Protein AF-A0A8X6R048-F1 (afdb_monomer_lite)

pLDDT: mean 77.44, std 23.3, range [30.66, 97.62]

Foldseek 3Di:
DDDDDDDDDDDDDDDDDDDDDDDDDDDDDDPDDDDDPDPDDDPQPQDLLGGVNVVLVVCLVVVDPVLLVLVVVLVVVADPLVLVLQLVQLCVLPVVCNSPVSVLSNVCSVVSVSSNSSVVSCVVQCVDPVSVVSPLDDPSSLVSVVVSCVVVVNCVCNVVSPPVSPDDD

Radius of gyration: 25.45 Å; chains: 1; bounding box: 73×34×70 Å

Sequence (169 aa):
MRYNSAWRKFRNRTLQTSTMSTWMLIFAACVSTAIAGRLAHDQIDEGEYGKYNEWRKVMCEKKSDDLYNDMNSCFKLESKMIQDATTECVNEIVPETEGKVMEFVHKACDDKSLFKRLDECFGEYEANVEFQKQMELKPEIVACYTELLKKYEIEELMHYLDGSAHKEN

Secondary structure (DSSP, 8-state):
--------------------------------------SS------BTTBSSHHHHHHHHHH--HHHHHHHHHHHTTS-HHHHHHHHHHHHHH-GGGTT-HHHHHHHHHHSTHHHHHHHHHHHHHHT-HHHHHHSS--HHHHHHHHHHHHHTT-GGGGGGT-GGGS---

Structure (mmCIF, N/CA/C/O backbone):
data_AF-A0A8X6R048-F1
#
_entry.id   AF-A0A8X6R048-F1
#
loop_
_atom_site.group_PDB
_atom_site.id
_atom_site.type_symbol
_atom_site.label_atom_id
_atom_site.label_alt_id
_atom_site.label_comp_id
_atom_site.label_asym_id
_atom_site.label_entity_id
_atom_site.label_seq_id
_atom_site.pdbx_PDB_ins_code
_atom_site.Cartn_x
_atom_site.Cartn_y
_atom_site.Cartn_z
_atom_site.occupancy
_atom_site.B_iso_or_equiv
_atom_site.auth_seq_id
_atom_site.auth_comp_id
_atom_site.auth_asym_id
_atom_site.auth_atom_id
_atom_site.pdbx_PDB_model_num
ATOM 1 N N . MET A 1 1 ? 34.477 17.945 -43.551 1.00 37.03 1 MET A N 1
ATOM 2 C CA . MET A 1 1 ? 35.554 18.894 -43.181 1.00 37.03 1 MET A CA 1
ATOM 3 C C . MET A 1 1 ? 35.572 19.048 -41.661 1.00 37.03 1 MET A C 1
ATOM 5 O O . MET A 1 1 ? 34.505 19.298 -41.125 1.00 37.03 1 MET A O 1
ATOM 9 N N . ARG A 1 2 ? 36.768 18.920 -41.039 1.00 40.44 2 ARG A N 1
ATOM 10 C CA . ARG A 1 2 ? 37.150 19.149 -39.610 1.00 40.44 2 ARG A CA 1
ATOM 11 C C . ARG A 1 2 ? 36.511 18.170 -38.595 1.00 40.44 2 ARG A C 1
ATOM 13 O O . ARG A 1 2 ? 35.331 18.299 -38.328 1.00 40.44 2 ARG A O 1
ATOM 20 N N . TYR A 1 3 ? 37.117 17.076 -38.106 1.00 38.31 3 TYR A N 1
ATOM 21 C CA . TYR A 1 3 ? 38.406 16.774 -37.426 1.00 38.31 3 TYR A CA 1
ATOM 22 C C . TYR A 1 3 ? 38.671 17.497 -36.090 1.00 38.31 3 TYR A C 1
ATOM 24 O O . TYR A 1 3 ? 38.981 18.685 -36.099 1.00 38.31 3 TYR A O 1
ATOM 32 N N . ASN A 1 4 ? 38.596 16.734 -34.981 1.00 41.03 4 ASN A N 1
ATOM 33 C CA . ASN A 1 4 ? 39.614 16.511 -33.918 1.00 41.03 4 ASN A CA 1
ATOM 34 C C . ASN A 1 4 ? 38.899 16.148 -32.594 1.00 41.03 4 ASN A C 1
ATOM 36 O O . ASN A 1 4 ? 38.070 16.918 -32.133 1.00 41.03 4 ASN A O 1
ATOM 40 N N . SER A 1 5 ? 39.007 14.963 -31.977 1.00 48.25 5 SER A N 1
ATOM 41 C CA . SER A 1 5 ? 40.159 14.191 -31.467 1.00 48.25 5 SER A CA 1
ATOM 42 C C . SER A 1 5 ? 40.998 14.921 -30.411 1.00 48.25 5 SER A C 1
ATOM 44 O O . SER A 1 5 ? 41.830 15.750 -30.765 1.00 48.25 5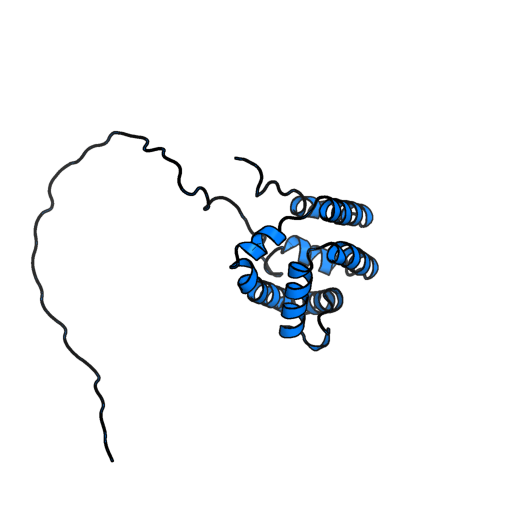 SER A O 1
ATOM 46 N N . ALA A 1 6 ? 40.865 14.530 -29.138 1.00 49.34 6 ALA A N 1
ATOM 47 C CA . ALA A 1 6 ? 41.928 14.674 -28.138 1.00 49.34 6 ALA A CA 1
ATOM 48 C C . ALA A 1 6 ? 41.716 13.700 -26.965 1.00 49.34 6 ALA A C 1
ATOM 50 O O . ALA A 1 6 ? 41.157 14.031 -25.924 1.00 49.34 6 ALA A O 1
ATOM 51 N N . TRP A 1 7 ? 42.182 12.467 -27.157 1.00 41.22 7 TRP A N 1
ATOM 52 C CA . TRP A 1 7 ? 42.530 11.552 -26.074 1.00 41.22 7 TRP A CA 1
ATOM 53 C C . TRP A 1 7 ? 43.935 11.875 -25.546 1.00 41.22 7 TRP A C 1
ATOM 55 O O . TRP A 1 7 ? 44.826 12.190 -26.329 1.00 41.22 7 TRP A O 1
ATOM 65 N N . ARG A 1 8 ? 44.132 11.584 -24.252 1.00 42.78 8 ARG A N 1
ATOM 66 C CA . ARG A 1 8 ? 45.402 11.307 -23.545 1.00 42.78 8 ARG A CA 1
ATOM 67 C C . ARG A 1 8 ? 46.399 12.459 -23.394 1.00 42.78 8 ARG A C 1
ATOM 69 O O . ARG A 1 8 ? 46.970 12.946 -24.357 1.00 42.78 8 ARG A O 1
ATOM 76 N N . LYS A 1 9 ? 46.817 12.636 -22.137 1.00 43.88 9 LYS A N 1
ATOM 77 C CA . LYS A 1 9 ? 48.089 12.151 -21.545 1.00 43.88 9 LYS A CA 1
ATOM 78 C C . LYS A 1 9 ? 48.619 13.267 -20.645 1.00 43.88 9 LYS A C 1
ATOM 80 O O . LYS A 1 9 ? 48.936 14.324 -21.154 1.00 43.88 9 LYS A O 1
ATOM 85 N N . PHE A 1 10 ? 48.784 13.010 -19.352 1.00 42.78 10 PHE A N 1
ATOM 86 C CA . PHE A 1 10 ? 50.094 13.149 -18.715 1.00 42.78 10 PHE A CA 1
ATOM 87 C C . PHE A 1 10 ? 50.076 12.470 -17.341 1.00 42.78 10 PHE A C 1
ATOM 89 O O . PHE A 1 10 ? 49.349 12.845 -16.429 1.00 42.78 10 PHE A O 1
ATOM 96 N N . ARG A 1 11 ? 50.871 11.404 -17.252 1.00 51.47 11 ARG A N 1
ATOM 97 C CA . ARG A 1 11 ? 51.325 10.747 -16.026 1.00 51.47 11 ARG A CA 1
ATOM 98 C C . ARG A 1 11 ? 52.666 11.371 -15.633 1.00 51.47 11 ARG A C 1
ATOM 100 O O . ARG A 1 11 ? 53.389 11.840 -16.509 1.00 51.47 11 ARG A O 1
ATOM 107 N N . ASN A 1 12 ? 53.015 11.168 -14.364 1.00 40.41 12 ASN A N 1
ATOM 108 C CA . ASN A 1 12 ? 54.327 11.297 -13.715 1.00 40.41 12 ASN A CA 1
ATOM 109 C C . ASN A 1 12 ? 54.681 12.665 -13.118 1.00 40.41 12 ASN A C 1
ATOM 111 O O . ASN A 1 12 ? 55.116 13.566 -13.827 1.00 40.41 12 ASN A O 1
ATOM 115 N N . ARG A 1 13 ? 54.721 12.708 -11.778 1.00 43.97 13 ARG A N 1
ATOM 116 C CA . ARG A 1 13 ? 55.993 12.705 -11.032 1.00 43.97 13 ARG A CA 1
ATOM 117 C C . ARG A 1 13 ? 55.798 12.262 -9.568 1.00 43.97 13 ARG A C 1
ATOM 119 O O . ARG A 1 13 ? 55.051 12.864 -8.813 1.00 43.97 13 ARG A O 1
ATOM 126 N N . THR A 1 14 ? 56.477 11.161 -9.253 1.00 47.44 14 THR A N 1
ATOM 127 C CA . THR A 1 14 ? 57.225 10.814 -8.024 1.00 47.44 14 THR A CA 1
ATOM 128 C C . THR A 1 14 ? 57.782 12.039 -7.269 1.00 47.44 14 THR A C 1
ATOM 130 O O . THR A 1 14 ? 58.039 13.052 -7.907 1.00 47.44 14 THR A O 1
ATOM 133 N N . LEU A 1 15 ? 58.042 12.086 -5.957 1.00 43.94 15 LEU A N 1
ATOM 134 C CA . LEU A 1 15 ? 58.734 11.219 -4.978 1.00 43.94 15 LEU A CA 1
ATOM 135 C C . LEU A 1 15 ? 58.556 11.996 -3.619 1.00 43.94 15 LEU A C 1
ATOM 137 O O . LEU A 1 15 ? 58.436 13.214 -3.671 1.00 43.94 15 LEU A O 1
ATOM 141 N N . GLN A 1 16 ? 58.470 11.466 -2.391 1.00 42.19 16 GLN A N 1
ATOM 142 C CA . GLN A 1 16 ? 59.599 11.013 -1.559 1.00 42.19 16 GLN A CA 1
ATOM 143 C C . GLN A 1 16 ? 59.202 11.109 -0.057 1.00 42.19 16 GLN A C 1
ATOM 145 O O . GLN A 1 16 ? 58.848 12.178 0.419 1.00 42.19 16 GLN A O 1
ATOM 150 N N . THR A 1 17 ? 59.245 9.957 0.623 1.00 44.25 17 THR A N 1
ATOM 151 C CA . THR A 1 17 ? 59.578 9.608 2.031 1.00 44.25 17 THR A CA 1
ATOM 152 C C . THR A 1 17 ? 59.481 10.588 3.219 1.00 44.25 17 THR A C 1
ATOM 154 O O . THR A 1 17 ? 59.852 11.751 3.118 1.00 44.25 17 THR A O 1
ATOM 157 N N . SER A 1 18 ? 59.291 9.951 4.393 1.00 38.75 18 SER A N 1
ATOM 158 C CA . SER A 1 18 ? 59.596 10.355 5.790 1.00 38.75 18 SER A CA 1
ATOM 159 C C . SER A 1 18 ? 58.355 10.842 6.556 1.00 38.75 18 SER A C 1
ATOM 161 O O . SER A 1 18 ? 57.681 11.741 6.087 1.00 38.75 18 SER A O 1
ATOM 163 N N . THR A 1 19 ? 57.926 10.292 7.696 1.00 43.31 19 THR A N 1
ATOM 164 C CA . THR A 1 19 ? 58.618 9.617 8.805 1.00 43.31 19 THR A CA 1
ATOM 165 C C . THR A 1 19 ? 57.647 8.659 9.528 1.00 43.31 19 THR A C 1
ATOM 167 O O . THR A 1 19 ? 56.550 9.049 9.916 1.00 43.31 19 THR A O 1
ATOM 170 N N . MET A 1 20 ? 58.055 7.409 9.779 1.00 47.72 20 MET A N 1
ATOM 171 C CA . MET A 1 20 ? 57.491 6.625 10.886 1.00 47.72 20 MET A CA 1
ATOM 172 C C . MET A 1 20 ? 58.168 7.104 12.165 1.00 47.72 20 MET A C 1
ATOM 174 O O . MET A 1 20 ? 59.375 6.914 12.304 1.00 47.72 20 MET A O 1
ATOM 178 N N . SER A 1 21 ? 57.420 7.719 13.079 1.00 42.28 21 SER A N 1
ATOM 179 C CA . SER A 1 21 ? 57.796 7.855 14.490 1.00 42.28 21 SER A CA 1
ATOM 180 C C . SER A 1 21 ? 56.643 8.432 15.314 1.00 42.28 21 SER A C 1
ATOM 182 O O . SER A 1 21 ? 56.263 9.582 15.143 1.00 42.28 21 SER A O 1
ATOM 184 N N . THR A 1 22 ? 56.212 7.629 16.287 1.00 41.03 22 THR A N 1
ATOM 185 C CA . THR A 1 22 ? 56.108 8.064 17.686 1.00 41.03 22 THR A CA 1
ATOM 186 C C . THR A 1 22 ? 54.792 8.704 18.155 1.00 41.03 22 THR A C 1
ATOM 188 O O . THR A 1 22 ? 54.558 9.892 18.000 1.00 41.03 22 THR A O 1
ATOM 191 N N . TRP A 1 23 ? 54.011 7.862 18.846 1.00 40.62 23 TRP A N 1
ATOM 192 C CA . TRP A 1 23 ? 53.256 8.129 20.079 1.00 40.62 23 TRP A CA 1
ATOM 193 C C . TRP A 1 23 ? 52.368 9.389 20.150 1.00 40.62 23 TRP A C 1
ATOM 195 O O . TRP A 1 23 ? 52.834 10.476 20.473 1.00 40.62 23 TRP A O 1
ATOM 205 N N . MET A 1 24 ? 51.048 9.189 20.083 1.00 46.09 24 MET A N 1
ATOM 206 C CA . MET A 1 24 ? 50.120 9.893 20.977 1.00 46.09 24 MET A CA 1
ATOM 207 C C . MET A 1 24 ? 49.182 8.879 21.629 1.00 46.09 24 MET A C 1
ATOM 209 O O . MET A 1 24 ? 48.325 8.276 20.988 1.00 46.09 24 MET A O 1
ATOM 213 N N . LEU A 1 25 ? 49.421 8.667 22.920 1.00 45.94 25 LEU A N 1
ATOM 214 C CA . LEU A 1 25 ? 48.548 7.949 23.832 1.00 45.94 25 LEU A CA 1
ATOM 215 C C . LEU A 1 25 ? 47.279 8.773 24.085 1.00 45.94 25 LEU A C 1
ATOM 217 O O . LEU A 1 25 ? 47.356 9.969 24.335 1.00 45.94 25 LEU A O 1
ATOM 221 N N . ILE A 1 26 ? 46.152 8.071 24.006 1.00 51.38 26 ILE A N 1
ATOM 222 C CA . ILE A 1 26 ? 44.983 8.064 24.898 1.00 51.38 26 ILE A CA 1
ATOM 223 C C . ILE A 1 26 ? 44.693 9.330 25.737 1.00 51.38 26 ILE A C 1
ATOM 225 O O . ILE A 1 26 ? 45.517 9.766 26.534 1.00 51.38 26 ILE A O 1
ATOM 229 N N . PHE A 1 27 ? 43.415 9.724 25.670 1.00 36.16 27 PHE A N 1
ATOM 230 C CA . PHE A 1 27 ? 42.545 10.318 26.701 1.00 36.16 27 PHE A CA 1
ATOM 231 C C . PHE A 1 27 ? 41.980 11.710 26.403 1.00 36.16 27 PHE A C 1
ATOM 233 O O . PHE A 1 27 ? 42.677 12.624 25.985 1.00 36.16 27 PHE A O 1
ATOM 240 N N . ALA A 1 28 ? 40.700 11.821 26.781 1.00 38.28 28 ALA A N 1
ATOM 241 C CA . ALA A 1 28 ? 39.834 12.995 26.845 1.00 38.28 28 ALA A CA 1
ATOM 242 C C . ALA A 1 28 ? 39.257 13.455 25.493 1.00 38.28 28 ALA A C 1
ATOM 244 O O . ALA A 1 28 ? 39.973 13.697 24.539 1.00 38.28 28 ALA A O 1
ATOM 245 N N . ALA A 1 29 ? 37.955 13.642 25.331 1.00 38.06 29 ALA A N 1
ATOM 246 C CA . ALA A 1 29 ? 36.819 13.423 26.208 1.00 38.06 29 ALA A CA 1
ATOM 247 C C . ALA A 1 29 ? 35.576 13.391 25.314 1.00 38.06 29 ALA A C 1
ATOM 249 O O . ALA A 1 29 ? 35.624 13.825 24.163 1.00 38.06 29 ALA A O 1
ATOM 250 N N . CYS A 1 30 ? 34.467 12.911 25.867 1.00 40.03 30 CYS A N 1
ATOM 251 C CA . CYS A 1 30 ? 33.129 13.211 25.388 1.00 40.03 30 CYS A CA 1
ATOM 252 C C . CYS A 1 30 ? 33.046 14.666 24.901 1.00 40.03 30 CYS A C 1
ATOM 254 O O . CYS A 1 30 ? 33.006 15.592 25.707 1.00 40.03 30 CYS A O 1
ATOM 256 N N . VAL A 1 31 ? 32.992 14.861 23.586 1.00 43.53 31 VAL A N 1
ATOM 257 C CA . VAL A 1 31 ? 32.369 16.048 23.006 1.00 43.53 31 VAL A CA 1
ATOM 258 C C . VAL A 1 31 ? 31.000 15.590 22.546 1.00 43.53 31 VAL A C 1
ATOM 260 O O . VAL A 1 31 ? 30.734 15.349 21.374 1.00 43.53 31 VAL A O 1
ATOM 263 N N . SER A 1 32 ? 30.141 15.405 23.543 1.00 47.81 32 SER A N 1
ATOM 264 C CA . SER A 1 32 ? 28.711 15.536 23.355 1.00 47.81 32 SER A CA 1
ATOM 265 C C . SER A 1 32 ? 28.440 17.008 23.068 1.00 47.81 32 SER A C 1
ATOM 267 O O . SER A 1 32 ? 28.403 17.816 23.989 1.00 47.81 32 SER A O 1
ATOM 269 N N . THR A 1 33 ? 28.213 17.353 21.808 1.00 44.28 33 THR A N 1
ATOM 270 C CA . THR A 1 33 ? 27.172 18.322 21.464 1.00 44.28 33 THR A CA 1
ATOM 271 C C . THR A 1 33 ? 26.427 17.781 20.256 1.00 44.28 33 THR A C 1
ATOM 273 O O . THR A 1 33 ? 26.982 17.568 19.182 1.00 44.28 33 THR A O 1
ATOM 276 N N . ALA A 1 34 ? 25.158 17.471 20.499 1.00 49.00 34 ALA A N 1
ATOM 277 C CA . ALA A 1 34 ? 24.217 16.910 19.556 1.00 49.00 34 ALA A CA 1
ATOM 278 C C . ALA A 1 34 ? 24.160 17.721 18.261 1.00 49.00 34 ALA A C 1
ATOM 280 O O . ALA A 1 34 ? 23.746 18.873 18.303 1.00 49.00 34 ALA A O 1
ATOM 281 N N . ILE A 1 35 ? 24.486 17.096 17.127 1.00 44.38 35 ILE A N 1
ATOM 282 C CA . ILE A 1 35 ? 23.861 17.398 15.837 1.00 44.38 35 ILE A CA 1
ATOM 283 C C . ILE A 1 35 ? 23.742 16.075 15.069 1.00 44.38 35 ILE A C 1
ATOM 285 O O . ILE A 1 35 ? 24.740 15.432 14.764 1.00 44.38 35 ILE A O 1
ATOM 289 N N . ALA A 1 36 ? 22.494 15.716 14.764 1.00 41.19 36 ALA A N 1
ATOM 290 C CA . ALA A 1 36 ? 22.060 14.628 13.888 1.00 41.19 36 ALA A CA 1
ATOM 291 C C . ALA A 1 36 ? 22.234 13.189 14.410 1.00 41.19 36 ALA A C 1
ATOM 293 O O . ALA A 1 36 ? 22.904 12.353 13.809 1.00 41.19 36 ALA A O 1
ATOM 294 N N . GLY A 1 37 ? 21.475 12.846 15.454 1.00 33.03 37 GLY A N 1
ATOM 295 C CA . GLY A 1 37 ? 20.874 11.515 15.484 1.00 33.03 37 GLY A CA 1
ATOM 296 C C . GLY A 1 37 ? 19.933 11.369 14.283 1.00 33.03 37 GLY A C 1
ATOM 297 O O . GLY A 1 37 ? 18.823 11.880 14.333 1.00 33.03 37 GLY A O 1
ATOM 298 N N . ARG A 1 38 ? 20.404 10.757 13.187 1.00 41.69 38 ARG A N 1
ATOM 299 C CA . ARG A 1 38 ? 19.600 10.222 12.062 1.00 41.69 38 ARG A CA 1
ATOM 300 C C . ARG A 1 38 ? 20.351 9.112 11.306 1.00 41.69 38 ARG A C 1
ATOM 302 O O . ARG A 1 38 ? 20.430 9.120 10.085 1.00 41.69 38 ARG A O 1
ATOM 309 N N . LEU A 1 39 ? 20.938 8.161 12.030 1.00 36.38 39 LEU A N 1
ATOM 310 C CA . LEU A 1 39 ? 21.422 6.894 11.447 1.00 36.38 39 LEU A CA 1
ATOM 311 C C . LEU A 1 39 ? 20.954 5.666 12.247 1.00 36.38 39 LEU A C 1
ATOM 313 O O . LEU A 1 39 ? 21.550 4.599 12.162 1.00 36.38 39 LEU A O 1
ATOM 317 N N . ALA A 1 40 ? 19.891 5.815 13.039 1.00 41.06 40 ALA A N 1
ATOM 318 C CA . ALA A 1 40 ? 19.330 4.739 13.846 1.00 41.06 40 ALA A CA 1
ATOM 319 C C . ALA A 1 40 ? 17.795 4.784 13.818 1.00 41.06 40 ALA A C 1
ATOM 321 O O . ALA A 1 40 ? 17.192 5.217 14.794 1.00 41.06 40 ALA A O 1
ATOM 322 N N . HIS A 1 41 ? 17.187 4.394 12.694 1.00 37.06 41 HIS A N 1
ATOM 323 C CA . HIS A 1 41 ? 15.891 3.698 12.647 1.00 37.06 41 HIS A CA 1
ATOM 324 C C . HIS A 1 41 ? 15.522 3.349 11.203 1.00 37.06 41 HIS A C 1
ATOM 326 O O . HIS A 1 41 ? 15.316 4.252 10.402 1.00 37.06 41 HIS A O 1
ATOM 332 N N . ASP A 1 42 ? 15.557 2.055 10.890 1.00 42.34 42 ASP A N 1
ATOM 333 C CA . ASP A 1 42 ? 14.555 1.318 10.104 1.00 42.34 42 ASP A CA 1
ATOM 334 C C . ASP A 1 42 ? 15.203 0.034 9.591 1.00 42.34 42 ASP A C 1
ATOM 336 O O . ASP A 1 42 ? 15.951 0.019 8.613 1.00 42.34 42 ASP A O 1
ATOM 340 N N . GLN A 1 43 ? 14.924 -1.081 10.263 1.00 51.59 43 GLN A N 1
ATOM 341 C CA . GLN A 1 43 ? 14.957 -2.363 9.572 1.00 51.59 43 GLN A CA 1
ATOM 342 C C . GLN A 1 43 ? 13.727 -2.378 8.667 1.00 51.59 43 GLN A C 1
ATOM 344 O O . GLN A 1 43 ? 12.672 -2.854 9.072 1.00 51.59 43 GLN A O 1
ATOM 349 N N . ILE A 1 44 ? 13.836 -1.779 7.479 1.00 66.56 44 ILE A N 1
ATOM 350 C CA . ILE A 1 44 ? 12.800 -1.913 6.458 1.00 66.56 44 ILE A CA 1
ATOM 351 C C . ILE A 1 44 ? 12.682 -3.414 6.177 1.00 66.56 44 ILE A C 1
ATOM 353 O O . ILE A 1 44 ? 13.666 -4.045 5.785 1.00 66.56 44 ILE A O 1
ATOM 357 N N . ASP A 1 45 ? 11.512 -3.993 6.449 1.00 83.12 45 ASP A N 1
ATOM 358 C CA . ASP A 1 45 ? 11.207 -5.391 6.142 1.00 83.12 45 ASP A CA 1
ATOM 359 C C . ASP A 1 45 ? 11.211 -5.577 4.620 1.00 83.12 45 ASP A C 1
ATOM 361 O O . ASP A 1 45 ? 10.214 -5.336 3.934 1.00 83.12 45 ASP A O 1
ATOM 365 N N . GLU A 1 46 ? 12.384 -5.922 4.090 1.00 88.06 46 GLU A N 1
ATOM 366 C CA . GLU A 1 46 ? 12.629 -6.163 2.675 1.00 88.06 46 GLU A CA 1
ATOM 367 C C . GLU A 1 46 ? 12.684 -7.663 2.363 1.00 88.06 46 GLU A C 1
ATOM 369 O O . GLU A 1 46 ? 13.317 -8.453 3.067 1.00 88.06 46 GLU A O 1
ATOM 374 N N . GLY A 1 47 ? 12.081 -8.070 1.243 1.00 92.12 47 GLY A N 1
ATOM 375 C CA . GLY A 1 47 ? 12.116 -9.467 0.811 1.00 92.12 47 GLY A CA 1
ATOM 376 C C . GLY A 1 47 ? 11.679 -9.706 -0.632 1.00 92.12 47 GLY A C 1
ATOM 377 O O . GLY A 1 47 ? 11.924 -8.905 -1.540 1.00 92.12 47 GLY A O 1
ATOM 378 N N . GLU A 1 48 ? 11.052 -10.860 -0.877 1.00 94.06 48 GLU A N 1
ATOM 379 C CA . GLU A 1 48 ? 10.542 -11.221 -2.206 1.00 94.06 48 GLU A CA 1
ATOM 380 C C . GLU A 1 48 ? 9.530 -10.183 -2.718 1.00 94.06 48 GLU A C 1
ATOM 382 O O . GLU A 1 48 ? 9.516 -9.889 -3.913 1.00 94.06 48 GLU A O 1
ATOM 387 N N . TYR A 1 49 ? 8.771 -9.575 -1.801 1.00 93.62 49 TYR A N 1
ATOM 388 C CA . TYR A 1 49 ? 7.748 -8.567 -2.073 1.00 93.62 49 TYR A CA 1
ATOM 389 C C . TYR A 1 49 ? 8.259 -7.113 -1.978 1.00 93.62 49 TYR A C 1
ATOM 391 O O . TYR A 1 49 ? 7.447 -6.192 -1.972 1.00 93.62 49 TYR A O 1
ATOM 399 N N . GLY A 1 50 ? 9.576 -6.874 -1.923 1.00 92.81 50 GLY A N 1
ATOM 400 C CA . GLY A 1 50 ? 10.134 -5.517 -1.773 1.00 92.81 50 GLY A CA 1
ATOM 401 C C . GLY A 1 50 ? 10.040 -5.000 -0.335 1.00 92.81 50 GLY A C 1
ATOM 402 O O . GLY A 1 50 ? 10.091 -5.819 0.577 1.00 92.81 50 GLY A O 1
ATOM 403 N N . LYS A 1 51 ? 9.929 -3.681 -0.129 1.00 91.31 51 LYS A N 1
ATOM 404 C CA . LYS A 1 51 ? 9.675 -3.071 1.193 1.00 91.31 51 LYS A CA 1
ATOM 405 C C . LYS A 1 51 ? 8.296 -3.487 1.726 1.00 91.31 51 LYS A C 1
ATOM 407 O O . LYS A 1 51 ? 7.400 -3.788 0.938 1.00 91.31 51 LYS A O 1
ATOM 412 N N . TYR A 1 52 ? 8.095 -3.452 3.046 1.00 91.19 52 TYR A N 1
ATOM 413 C CA . TYR A 1 52 ? 6.845 -3.894 3.693 1.00 91.19 52 TYR A CA 1
ATOM 414 C C . TYR A 1 52 ? 6.483 -5.342 3.306 1.00 91.19 52 TYR A C 1
ATOM 416 O O . TYR A 1 52 ? 5.340 -5.662 2.958 1.00 91.19 52 TYR A O 1
ATOM 424 N N . ASN A 1 53 ? 7.496 -6.209 3.269 1.00 94.44 53 ASN A N 1
ATOM 425 C CA . ASN A 1 53 ? 7.419 -7.540 2.681 1.00 94.44 53 ASN A CA 1
ATOM 426 C C . ASN A 1 53 ? 6.367 -8.434 3.354 1.00 94.44 53 ASN A C 1
ATOM 428 O O . ASN A 1 53 ? 5.602 -9.092 2.652 1.00 94.44 53 ASN A O 1
ATOM 432 N N . GLU A 1 54 ? 6.292 -8.449 4.681 1.00 94.81 54 GLU A N 1
ATOM 433 C CA . GLU A 1 54 ? 5.317 -9.210 5.460 1.00 94.81 54 GLU A CA 1
ATOM 434 C C . GLU A 1 54 ? 3.896 -8.732 5.171 1.00 94.81 54 GLU A C 1
ATOM 436 O O . GLU A 1 54 ? 3.035 -9.552 4.853 1.00 94.81 54 GLU A O 1
ATOM 441 N N . TRP A 1 55 ? 3.667 -7.414 5.164 1.00 93.06 55 TRP A N 1
ATOM 442 C CA . TRP A 1 55 ? 2.366 -6.840 4.815 1.00 93.06 55 TRP A CA 1
ATOM 443 C C . TRP A 1 55 ? 1.903 -7.317 3.438 1.00 93.06 55 TRP A C 1
ATOM 445 O O . TRP A 1 55 ? 0.819 -7.885 3.287 1.00 93.06 55 TRP A O 1
ATOM 455 N N . ARG A 1 56 ? 2.747 -7.136 2.417 1.00 95.31 56 ARG A N 1
ATOM 456 C CA . ARG A 1 56 ? 2.437 -7.527 1.034 1.00 95.31 56 ARG A CA 1
ATOM 457 C C . ARG A 1 56 ? 2.245 -9.032 0.898 1.00 95.31 56 ARG A C 1
ATOM 459 O O . ARG A 1 56 ? 1.308 -9.468 0.232 1.00 95.31 56 ARG A O 1
ATOM 466 N N . LYS A 1 57 ? 3.084 -9.826 1.566 1.00 95.69 57 LYS A N 1
ATOM 467 C CA . LYS A 1 57 ? 2.973 -11.284 1.592 1.00 95.69 57 LYS A CA 1
ATOM 468 C C . LYS A 1 57 ? 1.619 -11.723 2.140 1.00 95.69 57 LYS A C 1
ATOM 470 O O . LYS A 1 57 ? 0.928 -12.492 1.479 1.00 95.69 57 LYS A O 1
ATOM 475 N N . VAL A 1 58 ? 1.223 -11.213 3.303 1.00 94.44 58 VAL A N 1
ATOM 476 C CA . VAL A 1 58 ? -0.042 -11.582 3.944 1.00 94.44 58 VAL A CA 1
ATOM 477 C C . VAL A 1 58 ? -1.237 -11.178 3.079 1.00 94.44 58 VAL A C 1
ATOM 479 O O . VAL A 1 58 ? -2.167 -11.969 2.906 1.00 94.44 58 VAL A O 1
ATOM 482 N N . MET A 1 59 ? -1.188 -10.001 2.447 1.00 91.88 59 MET A N 1
ATOM 483 C CA . MET A 1 59 ? -2.214 -9.600 1.482 1.00 91.88 59 MET A CA 1
ATOM 484 C C . MET A 1 59 ? -2.319 -10.580 0.314 1.00 91.88 59 MET A C 1
ATOM 486 O O . MET A 1 59 ? -3.428 -10.965 -0.065 1.00 91.88 59 MET A O 1
ATOM 490 N N . CYS A 1 60 ? -1.190 -11.033 -0.228 1.00 94.44 60 CYS A N 1
ATOM 491 C CA . CYS A 1 60 ? -1.162 -12.001 -1.321 1.00 94.44 60 CYS A CA 1
ATOM 492 C C . CYS A 1 60 ? -1.520 -13.434 -0.917 1.00 94.44 60 CYS A C 1
ATOM 494 O O . CYS A 1 60 ? -1.909 -14.211 -1.787 1.00 94.44 60 CYS A O 1
ATOM 496 N N . GLU A 1 61 ? -1.403 -13.804 0.358 1.00 94.69 61 GLU A N 1
ATOM 497 C CA . GLU A 1 61 ? -1.820 -15.114 0.870 1.00 94.69 61 GLU A CA 1
ATOM 498 C C . GLU A 1 61 ? -3.322 -15.154 1.174 1.00 94.69 61 GLU A C 1
ATOM 500 O O . GLU A 1 61 ? -3.977 -16.157 0.887 1.00 94.69 61 GLU A O 1
ATOM 505 N N . LYS A 1 62 ? -3.894 -14.058 1.693 1.00 91.44 62 LYS A N 1
ATOM 506 C CA . LYS A 1 62 ? -5.331 -13.977 1.999 1.00 91.44 62 LYS A CA 1
ATOM 507 C C . LYS A 1 62 ? -6.203 -13.915 0.740 1.00 91.44 62 LYS A C 1
ATOM 509 O O . LYS A 1 62 ? -7.306 -14.452 0.780 1.00 91.44 62 LYS A O 1
ATOM 514 N N . LYS A 1 63 ? -5.740 -13.268 -0.346 1.00 84.94 63 LYS A N 1
ATOM 515 C CA . LYS A 1 63 ? -6.454 -13.115 -1.642 1.00 84.94 63 LYS A CA 1
ATOM 516 C C . LYS A 1 63 ? -7.962 -12.862 -1.490 1.00 84.94 63 LYS A C 1
ATOM 518 O O . LYS A 1 63 ? -8.776 -13.552 -2.100 1.00 84.94 63 LYS A O 1
ATOM 523 N N . SER A 1 64 ? -8.325 -11.910 -0.632 1.00 89.56 64 SER A N 1
ATOM 524 C CA . SER A 1 64 ? -9.716 -11.636 -0.264 1.00 89.56 64 SER A CA 1
ATOM 525 C C . SER A 1 64 ? -10.155 -10.277 -0.798 1.00 89.56 64 SER A C 1
ATOM 527 O O . SER A 1 64 ? -9.662 -9.245 -0.345 1.00 89.56 64 SER A O 1
ATOM 529 N N . ASP A 1 65 ? -11.113 -10.277 -1.725 1.00 89.69 65 ASP A N 1
ATOM 530 C CA . ASP A 1 65 ? -11.663 -9.049 -2.312 1.00 89.69 65 ASP A CA 1
ATOM 531 C C . ASP A 1 65 ? -12.305 -8.148 -1.245 1.00 89.69 65 ASP A C 1
ATOM 533 O O . ASP A 1 65 ? -12.181 -6.926 -1.305 1.00 89.69 65 ASP A O 1
ATOM 537 N N . ASP A 1 66 ? -12.944 -8.737 -0.228 1.00 93.00 66 ASP A N 1
ATOM 538 C CA . ASP A 1 66 ? -13.523 -7.988 0.891 1.00 93.00 66 ASP A CA 1
ATOM 539 C C . ASP A 1 66 ? -12.435 -7.272 1.701 1.00 93.00 66 ASP A C 1
ATOM 541 O O . ASP A 1 66 ? -12.573 -6.090 2.013 1.00 93.00 66 ASP A O 1
ATOM 545 N N . LEU A 1 67 ? -11.327 -7.966 1.997 1.00 91.38 67 LEU A N 1
ATOM 546 C CA . LEU A 1 67 ? -10.172 -7.376 2.682 1.00 91.38 67 LEU A CA 1
ATOM 547 C C . LEU A 1 67 ? -9.592 -6.213 1.868 1.00 91.38 67 LEU A C 1
ATOM 549 O O . LEU A 1 67 ? -9.309 -5.151 2.419 1.00 91.38 67 LEU A O 1
ATOM 553 N N . TYR A 1 68 ? -9.453 -6.389 0.554 1.00 90.75 68 TYR A N 1
ATOM 554 C CA . TYR A 1 68 ? -8.928 -5.355 -0.337 1.00 90.75 68 TYR A CA 1
ATOM 555 C C . TYR A 1 68 ? -9.856 -4.138 -0.434 1.00 90.75 68 TYR A C 1
ATOM 557 O O . TYR A 1 68 ? -9.394 -2.995 -0.417 1.00 90.75 68 TYR A O 1
ATOM 565 N N . AS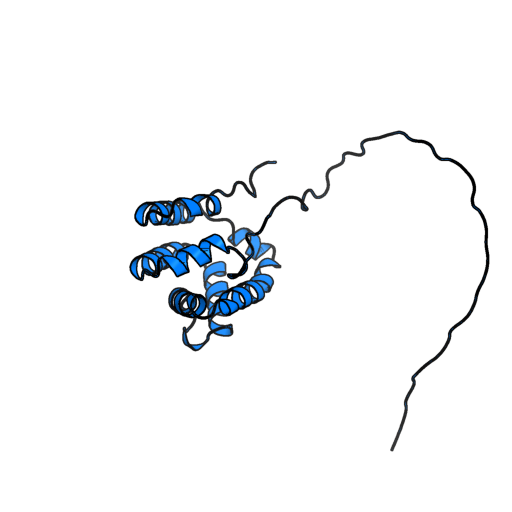N A 1 69 ? -11.171 -4.352 -0.476 1.00 91.50 69 ASN A N 1
ATOM 566 C CA . ASN A 1 69 ? -12.155 -3.269 -0.485 1.00 91.50 69 ASN A CA 1
ATOM 567 C C . ASN A 1 69 ? -12.149 -2.465 0.823 1.00 91.50 69 ASN A C 1
ATOM 569 O O . ASN A 1 69 ? -12.194 -1.228 0.792 1.00 91.50 69 ASN A O 1
ATOM 573 N N . ASP A 1 70 ? -12.046 -3.144 1.963 1.00 93.69 70 ASP A N 1
ATOM 574 C CA . ASP A 1 70 ? -11.933 -2.489 3.264 1.00 93.69 70 ASP A CA 1
ATOM 575 C C . ASP A 1 70 ? -10.605 -1.729 3.386 1.00 93.69 70 ASP A C 1
ATOM 577 O O . ASP A 1 70 ? -10.589 -0.578 3.827 1.00 93.69 70 ASP A O 1
ATOM 581 N N . MET A 1 71 ? -9.500 -2.300 2.892 1.00 91.88 71 MET A N 1
ATOM 582 C CA . MET A 1 71 ? -8.205 -1.614 2.854 1.00 91.88 71 MET A CA 1
ATOM 583 C C . MET A 1 71 ? -8.258 -0.350 2.007 1.00 91.88 71 MET A C 1
ATOM 585 O O . MET A 1 71 ? -7.760 0.694 2.420 1.00 91.88 71 MET A O 1
ATOM 589 N N . ASN A 1 72 ? -8.895 -0.416 0.838 1.00 92.69 72 ASN A N 1
ATOM 590 C CA . ASN A 1 72 ? -9.085 0.747 -0.021 1.00 92.69 72 ASN A CA 1
ATOM 591 C C . ASN A 1 72 ? -9.901 1.847 0.675 1.00 92.69 72 ASN A C 1
ATOM 593 O O . ASN A 1 72 ? -9.728 3.030 0.390 1.00 92.69 72 ASN A O 1
ATOM 597 N N . SER A 1 73 ? -10.791 1.477 1.597 1.00 94.50 73 SER A N 1
ATOM 598 C CA . SER A 1 73 ? -11.550 2.444 2.392 1.00 94.50 73 SER A CA 1
ATOM 599 C C . SER A 1 73 ? -10.665 3.153 3.419 1.00 94.50 73 SER A C 1
ATOM 601 O O . SER A 1 73 ? -10.775 4.371 3.546 1.00 94.50 73 SER A O 1
ATOM 603 N N . CYS A 1 74 ? -9.736 2.442 4.069 1.00 94.25 74 CYS A N 1
ATOM 604 C CA . CYS A 1 74 ? -8.727 3.070 4.929 1.00 94.25 74 CYS A CA 1
ATOM 605 C C . CYS A 1 74 ? -7.740 3.930 4.128 1.00 94.25 74 CYS A C 1
ATOM 607 O O . CYS A 1 74 ? -7.462 5.061 4.516 1.00 94.25 74 CYS A O 1
ATOM 609 N N . PHE A 1 75 ? -7.288 3.460 2.963 1.00 92.94 75 PHE A N 1
ATOM 610 C CA . PHE A 1 75 ? -6.392 4.212 2.080 1.00 92.94 75 PHE A CA 1
ATOM 611 C C . PHE A 1 75 ? -6.981 5.560 1.632 1.00 92.94 75 PHE A C 1
ATOM 613 O O . PHE A 1 75 ? -6.271 6.555 1.532 1.00 92.94 75 PHE A O 1
ATOM 620 N N . LYS A 1 76 ? -8.299 5.651 1.427 1.00 93.75 76 LYS A N 1
ATOM 621 C CA . LYS A 1 76 ? -8.967 6.924 1.091 1.00 93.75 76 LYS A CA 1
ATOM 622 C C . LYS A 1 76 ? -8.905 7.977 2.205 1.00 93.75 76 LYS A C 1
ATOM 624 O O . LYS A 1 76 ? -9.201 9.142 1.931 1.00 93.75 76 LYS A O 1
ATOM 629 N N . LEU A 1 77 ? -8.551 7.591 3.434 1.00 94.19 77 LEU A N 1
ATOM 630 C CA . LEU A 1 77 ? -8.330 8.509 4.556 1.00 94.19 77 LEU A CA 1
ATOM 631 C C . LEU A 1 77 ? -6.910 9.092 4.573 1.00 94.19 77 LEU A C 1
ATOM 633 O O . LEU A 1 77 ? -6.669 10.071 5.283 1.00 94.19 77 LEU A O 1
ATOM 637 N N . GLU A 1 78 ? -5.988 8.528 3.787 1.00 92.19 78 GLU A N 1
ATOM 638 C CA . GLU A 1 78 ? -4.630 9.048 3.631 1.00 92.19 78 GLU A CA 1
ATOM 639 C C . GLU A 1 78 ? -4.633 10.480 3.101 1.00 92.19 78 GLU A C 1
ATOM 641 O O . GLU A 1 78 ? -5.616 10.973 2.535 1.00 92.19 78 GLU A O 1
ATOM 646 N N . SER A 1 79 ? -3.509 11.179 3.248 1.00 92.25 79 SER A N 1
ATOM 647 C CA . SER A 1 79 ? -3.393 12.503 2.640 1.00 92.25 79 SER A CA 1
ATOM 648 C C . SER A 1 79 ? -3.561 12.415 1.118 1.00 92.25 79 SER A C 1
ATOM 650 O O . SER A 1 79 ? -3.140 11.451 0.477 1.00 92.25 79 SER A O 1
ATOM 652 N N . LYS A 1 80 ? -4.131 13.464 0.516 1.00 93.31 80 LYS A N 1
ATOM 653 C CA . LYS A 1 80 ? -4.254 13.545 -0.944 1.00 93.31 80 LYS A CA 1
ATOM 654 C C . LYS A 1 80 ? -2.902 13.370 -1.647 1.00 93.31 80 LYS A C 1
ATOM 656 O O . LYS A 1 80 ? -2.846 12.753 -2.697 1.00 93.31 80 LYS A O 1
ATOM 661 N N . MET A 1 81 ? -1.821 13.860 -1.042 1.00 91.62 81 MET A N 1
ATOM 662 C CA . MET A 1 81 ? -0.470 13.720 -1.584 1.00 91.62 81 MET A CA 1
ATOM 663 C C . MET A 1 81 ? -0.029 12.250 -1.667 1.00 91.62 81 MET A C 1
ATOM 665 O O . MET A 1 81 ? 0.504 11.846 -2.695 1.00 91.62 81 MET A O 1
ATOM 669 N N . ILE A 1 82 ? -0.295 11.445 -0.631 1.00 91.81 82 ILE A N 1
ATOM 670 C CA . ILE A 1 82 ? -0.026 9.998 -0.656 1.00 91.81 82 ILE A CA 1
ATOM 671 C C . ILE A 1 82 ? -0.913 9.310 -1.699 1.00 91.81 82 ILE A C 1
ATOM 673 O O . ILE A 1 82 ? -0.425 8.493 -2.479 1.00 91.81 82 ILE A O 1
ATOM 677 N N . GLN A 1 83 ? -2.202 9.657 -1.751 1.00 93.81 83 GLN A N 1
ATOM 678 C CA . GLN A 1 83 ? -3.137 9.070 -2.714 1.00 93.81 83 GLN A CA 1
ATOM 679 C C . GLN A 1 83 ? -2.723 9.351 -4.165 1.00 93.81 83 GLN A C 1
ATOM 681 O O . GLN A 1 83 ? -2.676 8.426 -4.979 1.00 93.81 83 GLN A O 1
ATOM 686 N N . ASP A 1 84 ? -2.380 10.603 -4.472 1.00 94.88 84 ASP A N 1
ATOM 687 C CA . ASP A 1 84 ? -1.960 11.039 -5.803 1.00 94.88 84 ASP A CA 1
ATOM 688 C C . ASP A 1 84 ? -0.634 10.364 -6.200 1.00 94.88 84 ASP A C 1
ATOM 690 O O . ASP A 1 84 ? -0.568 9.768 -7.272 1.00 94.88 84 ASP A O 1
ATOM 694 N N . ALA A 1 85 ? 0.374 10.344 -5.315 1.00 94.81 85 ALA A N 1
ATOM 695 C CA . ALA A 1 85 ? 1.654 9.672 -5.575 1.00 94.81 85 ALA A CA 1
ATOM 696 C C . ALA A 1 85 ? 1.492 8.160 -5.797 1.00 94.81 85 ALA A C 1
ATOM 698 O O . ALA A 1 85 ? 2.062 7.596 -6.729 1.00 94.81 85 ALA A O 1
ATOM 699 N N . THR A 1 86 ? 0.650 7.500 -4.993 1.00 94.94 86 THR A N 1
ATOM 700 C CA . THR A 1 86 ? 0.350 6.073 -5.189 1.00 94.94 86 THR A CA 1
ATOM 701 C C . THR A 1 86 ? -0.288 5.833 -6.551 1.00 94.94 86 THR A C 1
ATOM 703 O O . THR A 1 86 ? 0.108 4.924 -7.276 1.00 94.94 86 THR A O 1
ATOM 706 N N . THR A 1 87 ? -1.273 6.658 -6.903 1.00 95.81 87 THR A N 1
ATOM 707 C CA . THR A 1 87 ? -2.015 6.553 -8.162 1.00 95.81 87 THR A CA 1
ATOM 708 C C . THR A 1 87 ? -1.101 6.796 -9.363 1.00 95.81 87 THR A C 1
ATOM 710 O O . THR A 1 87 ? -1.214 6.095 -10.367 1.00 95.81 87 THR A O 1
ATOM 713 N N . GLU A 1 88 ? -0.188 7.764 -9.267 1.00 96.62 88 GLU A N 1
ATOM 714 C CA . GLU A 1 88 ? 0.809 8.074 -10.294 1.00 96.62 88 GLU A CA 1
ATOM 715 C C . GLU A 1 88 ? 1.768 6.896 -10.502 1.00 96.62 88 GLU A C 1
ATOM 717 O O . GLU A 1 88 ? 1.852 6.376 -11.616 1.00 96.62 88 GLU A O 1
ATOM 722 N N . CYS A 1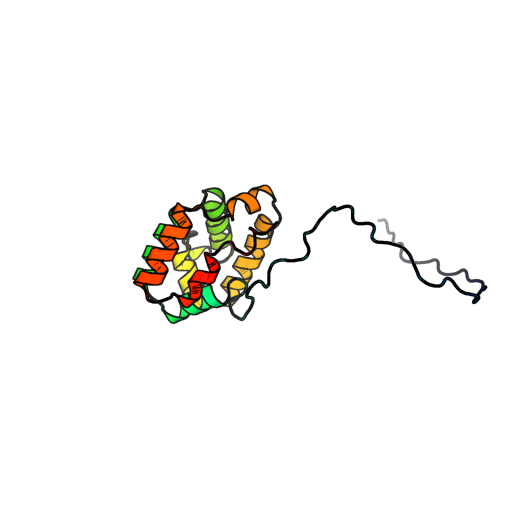 89 ? 2.371 6.376 -9.427 1.00 97.25 89 CYS A N 1
ATOM 723 C CA . CYS A 1 89 ? 3.251 5.212 -9.515 1.00 97.25 89 CYS A CA 1
ATOM 724 C C . CYS A 1 89 ? 2.542 3.968 -10.062 1.00 97.25 89 CYS A C 1
ATOM 726 O O . CYS A 1 89 ? 3.071 3.271 -10.928 1.00 97.25 89 CYS A O 1
ATOM 728 N N . VAL A 1 90 ? 1.323 3.679 -9.599 1.00 97.12 90 VAL A N 1
ATOM 729 C CA . VAL A 1 90 ? 0.547 2.537 -10.100 1.00 97.12 90 VAL A CA 1
ATOM 730 C C . VAL A 1 90 ? 0.254 2.684 -11.596 1.00 97.12 90 VAL A C 1
ATOM 732 O O . VAL A 1 90 ? 0.416 1.717 -12.344 1.00 97.12 90 VAL A O 1
ATOM 735 N N . ASN A 1 91 ? -0.121 3.884 -12.047 1.00 97.44 91 ASN A N 1
ATOM 736 C CA . ASN A 1 91 ? -0.353 4.167 -13.464 1.00 97.44 91 ASN A CA 1
ATOM 737 C C . ASN A 1 91 ? 0.910 4.023 -14.314 1.00 97.44 91 ASN A C 1
ATOM 739 O O . ASN A 1 91 ? 0.820 3.559 -15.447 1.00 97.44 91 ASN A O 1
ATOM 743 N N . GLU A 1 92 ? 2.077 4.399 -13.797 1.00 96.94 92 GLU A N 1
ATOM 744 C CA . GLU A 1 92 ? 3.341 4.233 -14.515 1.00 96.94 92 GLU A CA 1
ATOM 745 C C . GLU A 1 92 ? 3.726 2.753 -14.659 1.00 96.94 92 GLU A C 1
ATOM 747 O O . GLU A 1 92 ? 4.159 2.298 -15.723 1.00 96.94 92 GLU A O 1
ATOM 752 N N . ILE A 1 93 ? 3.553 1.975 -13.591 1.00 97.00 93 ILE A N 1
ATOM 753 C CA . ILE A 1 93 ? 4.026 0.590 -13.535 1.00 97.00 93 ILE A CA 1
ATOM 754 C C . ILE A 1 93 ? 3.083 -0.346 -14.289 1.00 97.00 93 ILE A C 1
ATOM 756 O O . ILE A 1 93 ? 3.555 -1.228 -15.019 1.00 97.00 93 ILE A O 1
ATOM 760 N N . VAL A 1 94 ? 1.771 -0.158 -14.099 1.00 96.50 94 VAL A N 1
ATOM 761 C CA . VAL A 1 94 ? 0.700 -1.002 -14.642 1.00 96.50 94 VAL A CA 1
ATOM 762 C C . VAL A 1 94 ? -0.469 -0.128 -15.141 1.00 96.50 94 VAL A C 1
ATOM 764 O O . VAL A 1 94 ? -1.536 -0.096 -14.517 1.00 96.50 94 VAL A O 1
ATOM 767 N N . PRO A 1 95 ? -0.314 0.555 -16.294 1.00 95.50 95 PRO A N 1
ATOM 768 C CA . PRO A 1 95 ? -1.288 1.540 -16.789 1.00 95.50 95 PRO A CA 1
ATOM 769 C C . PRO A 1 95 ? -2.711 0.998 -16.972 1.00 95.50 95 PRO A C 1
ATOM 771 O O . PRO A 1 95 ? -3.692 1.720 -16.847 1.00 95.50 95 PRO A O 1
ATOM 774 N N . GLU A 1 96 ? -2.828 -0.298 -17.253 1.00 95.25 96 GLU A N 1
ATOM 775 C CA . GLU A 1 96 ? -4.095 -1.017 -17.430 1.00 95.25 96 GLU A CA 1
ATOM 776 C C . GLU A 1 96 ? -4.979 -1.066 -16.169 1.00 95.25 96 GLU A C 1
ATOM 778 O O . GLU A 1 96 ? -6.157 -1.389 -16.279 1.00 95.25 96 GLU A O 1
ATOM 783 N N . THR A 1 97 ? -4.440 -0.734 -14.990 1.00 92.69 97 THR A N 1
ATOM 784 C CA . THR A 1 97 ? -5.213 -0.615 -13.737 1.00 92.69 97 THR A CA 1
ATOM 785 C C . THR A 1 97 ? -5.825 0.771 -13.535 1.00 92.69 97 THR A C 1
ATOM 787 O O . THR A 1 97 ? -6.569 0.977 -12.578 1.00 92.69 97 THR A O 1
ATOM 790 N N . GLU A 1 98 ? -5.500 1.745 -14.393 1.00 93.56 98 GLU A N 1
ATOM 791 C CA . GLU A 1 98 ? -5.969 3.136 -14.287 1.00 93.56 98 GLU A CA 1
ATOM 792 C C . GLU A 1 98 ? -5.694 3.764 -12.903 1.00 93.56 98 GLU A C 1
ATOM 794 O O . GLU A 1 98 ? -6.465 4.586 -12.402 1.00 93.56 98 GLU A O 1
ATOM 799 N N . GLY A 1 99 ? -4.604 3.349 -12.248 1.00 89.94 99 GLY A N 1
ATOM 800 C CA . GLY A 1 99 ? -4.186 3.881 -10.952 1.00 89.94 99 GLY A CA 1
ATOM 801 C C . GLY A 1 99 ? -4.910 3.246 -9.767 1.00 89.94 99 GLY A C 1
ATOM 802 O O . GLY A 1 99 ? -4.715 3.658 -8.624 1.00 89.94 99 GLY A O 1
ATOM 803 N N . LYS A 1 100 ? -5.755 2.238 -10.004 1.00 91.25 100 LYS A N 1
ATOM 804 C CA . LYS A 1 100 ? -6.497 1.559 -8.943 1.00 91.25 100 LYS A CA 1
ATOM 805 C C . LYS A 1 100 ? -5.571 0.629 -8.170 1.00 91.25 100 LYS A C 1
ATOM 807 O O . LYS A 1 100 ? -5.220 -0.461 -8.621 1.00 91.25 100 LYS A O 1
ATOM 812 N N . VAL A 1 101 ? -5.250 1.042 -6.948 1.00 91.19 101 VAL A N 1
ATOM 813 C CA . VAL A 1 101 ? -4.314 0.350 -6.050 1.00 91.19 101 VAL A CA 1
ATOM 814 C C . VAL A 1 101 ? -4.669 -1.124 -5.846 1.00 91.19 101 VAL A C 1
ATOM 816 O O . VAL A 1 101 ? -3.785 -1.971 -5.892 1.00 91.19 101 VAL A O 1
ATOM 819 N N . MET A 1 102 ? -5.948 -1.469 -5.673 1.00 89.56 102 MET A N 1
ATOM 820 C CA . MET A 1 102 ? -6.324 -2.870 -5.429 1.00 89.56 102 MET A CA 1
ATOM 821 C C . MET A 1 102 ? -6.189 -3.750 -6.677 1.00 89.56 102 MET A C 1
ATOM 823 O O . MET A 1 102 ? -5.716 -4.879 -6.572 1.00 89.56 102 MET A O 1
ATOM 827 N N . GLU A 1 103 ? -6.507 -3.234 -7.870 1.00 91.88 103 GLU A N 1
ATOM 828 C CA . GLU A 1 103 ? -6.253 -3.959 -9.126 1.00 91.88 103 GLU A CA 1
ATOM 829 C C . GLU A 1 103 ? -4.744 -4.171 -9.342 1.00 91.88 103 GLU A C 1
ATOM 831 O O . GLU A 1 103 ? -4.318 -5.238 -9.794 1.00 91.88 103 GLU A O 1
ATOM 836 N N . PHE A 1 104 ? -3.925 -3.190 -8.949 1.00 94.81 104 PHE A N 1
ATOM 837 C CA . PHE A 1 104 ? -2.473 -3.334 -8.913 1.00 94.81 104 PHE A CA 1
ATOM 838 C C . PHE A 1 104 ? -2.020 -4.418 -7.933 1.00 94.81 104 PHE A C 1
ATOM 840 O O . PHE A 1 104 ? -1.224 -5.266 -8.324 1.00 94.81 104 PHE A O 1
ATOM 847 N N . VAL A 1 105 ? -2.535 -4.442 -6.697 1.00 93.31 105 VAL A N 1
ATOM 848 C CA . VAL A 1 105 ? -2.169 -5.459 -5.692 1.00 93.31 105 VAL A CA 1
ATOM 849 C C . VAL A 1 105 ? -2.471 -6.865 -6.207 1.00 93.31 105 VAL A C 1
ATOM 851 O O . VAL A 1 105 ? -1.608 -7.732 -6.105 1.00 93.31 105 VAL A O 1
ATOM 854 N N . HIS A 1 106 ? -3.629 -7.089 -6.839 1.00 92.00 106 HIS A N 1
ATOM 855 C CA . HIS A 1 106 ? -3.939 -8.382 -7.461 1.00 92.00 106 HIS A CA 1
ATOM 856 C C . HIS A 1 106 ? -2.875 -8.805 -8.479 1.00 92.00 106 HIS A C 1
ATOM 858 O O . HIS A 1 106 ? -2.347 -9.913 -8.393 1.00 92.00 106 HIS A O 1
ATOM 864 N N . LYS A 1 107 ? -2.524 -7.913 -9.413 1.00 94.81 107 LYS A N 1
ATOM 865 C CA . LYS A 1 107 ? -1.490 -8.188 -10.420 1.00 94.81 107 LYS A CA 1
ATOM 866 C C . LYS A 1 107 ? -0.115 -8.392 -9.782 1.00 94.81 107 LYS A C 1
ATOM 868 O O . LYS A 1 107 ? 0.606 -9.299 -10.182 1.00 94.81 107 LYS A O 1
ATOM 873 N N . ALA A 1 108 ? 0.233 -7.601 -8.773 1.00 95.81 108 ALA A N 1
ATOM 874 C CA . ALA A 1 108 ? 1.505 -7.690 -8.064 1.00 95.81 108 ALA A CA 1
ATOM 875 C C . ALA A 1 108 ? 1.631 -8.966 -7.215 1.00 95.81 108 ALA A C 1
ATOM 877 O O . ALA A 1 108 ? 2.733 -9.464 -7.004 1.00 95.81 108 ALA A O 1
ATOM 878 N N . CYS A 1 109 ? 0.519 -9.552 -6.768 1.00 95.25 109 CYS A N 1
ATOM 879 C CA . CYS A 1 109 ? 0.539 -10.862 -6.121 1.00 95.25 109 CYS A CA 1
ATOM 880 C C . CYS A 1 109 ? 0.853 -12.013 -7.088 1.00 95.25 109 CYS A C 1
ATOM 882 O O . CYS A 1 109 ? 1.375 -13.040 -6.647 1.00 95.25 109 CYS A O 1
ATOM 884 N N . ASP A 1 110 ? 0.569 -11.848 -8.383 1.00 95.50 110 ASP A N 1
ATOM 885 C CA . ASP A 1 110 ? 0.932 -12.813 -9.426 1.00 95.50 110 ASP A CA 1
ATOM 886 C C . ASP A 1 110 ? 2.327 -12.519 -10.015 1.00 95.50 110 ASP A C 1
ATOM 888 O O . ASP A 1 110 ? 3.092 -13.445 -10.289 1.00 95.50 110 ASP A O 1
ATOM 892 N N . ASP A 1 111 ? 2.696 -11.240 -10.136 1.00 97.12 111 ASP A N 1
ATOM 893 C CA . ASP A 1 111 ? 4.032 -10.768 -10.507 1.00 97.12 111 ASP A CA 1
ATOM 894 C C . ASP A 1 111 ? 4.626 -9.871 -9.410 1.00 97.12 111 ASP A C 1
ATOM 896 O O . ASP A 1 111 ? 4.522 -8.641 -9.425 1.00 97.12 111 ASP A O 1
ATOM 900 N N . LYS A 1 112 ? 5.321 -10.506 -8.462 1.00 95.94 112 LYS A N 1
ATOM 901 C CA . LYS A 1 112 ? 5.916 -9.844 -7.288 1.00 95.94 112 LYS A CA 1
ATOM 902 C C . LYS A 1 112 ? 6.955 -8.782 -7.647 1.00 95.94 112 LYS A C 1
ATOM 904 O O . LYS A 1 112 ? 7.263 -7.928 -6.817 1.00 95.94 112 LYS A O 1
ATOM 909 N N . SER A 1 113 ? 7.499 -8.800 -8.869 1.00 96.88 113 SER A N 1
ATOM 910 C CA . SER A 1 113 ? 8.432 -7.762 -9.318 1.00 96.88 113 SER A CA 1
ATOM 911 C C . SER A 1 113 ? 7.770 -6.381 -9.391 1.00 96.88 113 SER A C 1
ATOM 913 O O . SER A 1 113 ? 8.448 -5.369 -9.211 1.00 96.88 113 SER A O 1
ATOM 915 N N . LEU A 1 114 ? 6.443 -6.331 -9.561 1.00 97.62 114 LEU A N 1
ATOM 916 C CA . LEU A 1 114 ? 5.672 -5.091 -9.582 1.00 97.62 114 LEU A CA 1
ATOM 917 C C . LEU A 1 114 ? 5.732 -4.346 -8.246 1.00 97.62 114 LEU A C 1
ATOM 919 O O . LEU A 1 114 ? 5.804 -3.120 -8.250 1.00 97.62 114 LEU A O 1
ATOM 923 N N . PHE A 1 115 ? 5.790 -5.053 -7.114 1.00 97.06 115 PHE A N 1
ATOM 924 C CA . PHE A 1 115 ? 5.965 -4.414 -5.807 1.00 97.06 115 PHE A CA 1
ATOM 925 C C . PHE A 1 115 ? 7.310 -3.695 -5.681 1.00 97.06 115 PHE A C 1
ATOM 927 O O . PHE A 1 115 ? 7.369 -2.586 -5.162 1.00 97.06 115 PHE A O 1
ATOM 934 N N . LYS A 1 116 ? 8.384 -4.277 -6.221 1.00 95.94 116 LYS A N 1
ATOM 935 C CA . LYS A 1 116 ? 9.710 -3.640 -6.209 1.00 95.94 116 LYS A CA 1
ATOM 936 C C . LYS A 1 116 ? 9.750 -2.411 -7.108 1.00 95.94 116 LYS A C 1
ATOM 938 O O . LYS A 1 116 ? 10.298 -1.391 -6.717 1.00 95.94 116 LYS A O 1
ATOM 943 N N . ARG A 1 117 ? 9.100 -2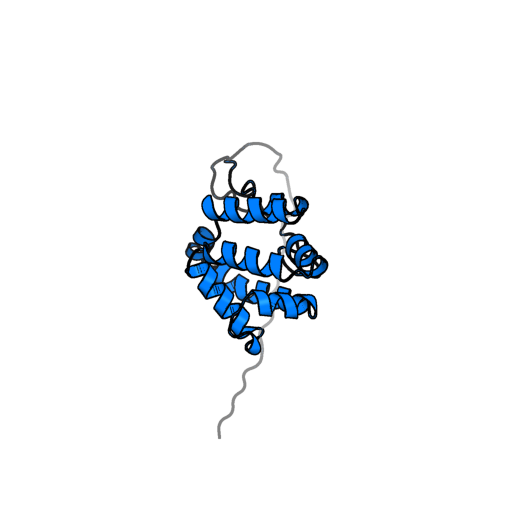.477 -8.274 1.00 96.69 117 ARG A N 1
ATOM 944 C CA . ARG A 1 117 ? 8.925 -1.305 -9.147 1.00 96.69 117 ARG A CA 1
ATOM 945 C C . ARG A 1 117 ? 8.120 -0.201 -8.455 1.00 96.69 117 ARG A C 1
ATOM 947 O O . ARG A 1 117 ? 8.406 0.973 -8.661 1.00 96.69 117 ARG A O 1
ATOM 954 N N . LEU A 1 118 ? 7.143 -0.569 -7.620 1.00 95.75 118 LEU A N 1
ATOM 955 C CA . LEU A 1 118 ? 6.404 0.391 -6.799 1.00 95.75 118 LEU A CA 1
ATOM 956 C C . LEU A 1 118 ? 7.315 1.057 -5.770 1.00 95.75 118 LEU A C 1
ATOM 958 O O . LEU A 1 118 ? 7.266 2.276 -5.650 1.00 95.75 118 LEU A O 1
ATOM 962 N N . ASP A 1 119 ? 8.171 0.291 -5.090 1.00 94.69 119 ASP A N 1
ATOM 963 C CA . ASP A 1 119 ? 9.153 0.839 -4.144 1.00 94.69 119 ASP A CA 1
ATOM 964 C C . ASP A 1 119 ? 10.144 1.789 -4.819 1.00 94.69 119 ASP A C 1
ATOM 966 O O . ASP A 1 119 ? 10.464 2.841 -4.270 1.00 94.69 119 ASP A O 1
ATOM 970 N N . GLU A 1 120 ? 10.618 1.426 -6.012 1.00 94.44 120 GLU A N 1
ATOM 971 C CA . GLU A 1 120 ? 11.516 2.259 -6.814 1.00 94.44 120 GLU A CA 1
ATOM 972 C C . GLU A 1 120 ? 10.851 3.591 -7.185 1.00 94.44 120 GLU A C 1
ATOM 974 O O . GLU A 1 120 ? 11.451 4.641 -6.964 1.00 94.44 120 GLU A O 1
ATOM 979 N N . CYS A 1 121 ? 9.602 3.559 -7.665 1.00 95.19 121 CYS A N 1
ATOM 980 C CA . CYS A 1 121 ? 8.842 4.770 -7.981 1.00 95.19 121 CYS A CA 1
ATOM 981 C C . CYS A 1 121 ? 8.586 5.633 -6.735 1.00 95.19 121 CYS A C 1
ATOM 983 O O . CYS A 1 121 ? 8.823 6.841 -6.735 1.00 95.19 121 CYS A O 1
ATOM 985 N N . PHE A 1 122 ? 8.170 5.013 -5.626 1.00 91.25 122 PHE A N 1
ATOM 986 C CA . PHE A 1 122 ? 7.936 5.729 -4.372 1.00 91.25 122 PHE A CA 1
ATOM 987 C C . PHE A 1 122 ? 9.200 6.358 -3.788 1.00 91.25 122 PHE A C 1
ATOM 989 O O . PHE A 1 122 ? 9.112 7.401 -3.138 1.00 91.25 122 PHE A O 1
ATOM 996 N N . GLY A 1 123 ? 10.371 5.768 -4.043 1.00 90.00 123 GLY A N 1
ATOM 997 C CA . GLY A 1 123 ? 11.658 6.294 -3.595 1.00 90.00 123 GLY A CA 1
ATOM 998 C C . GLY A 1 123 ? 11.916 7.741 -4.035 1.00 90.00 123 GLY A C 1
ATOM 999 O O . GLY A 1 123 ? 12.579 8.489 -3.314 1.00 90.00 123 GLY A O 1
ATOM 1000 N N . GLU A 1 124 ? 11.351 8.173 -5.168 1.00 86.38 124 GLU A N 1
ATOM 1001 C CA . GLU A 1 124 ? 11.448 9.563 -5.632 1.00 86.38 124 GLU A CA 1
ATOM 1002 C C . GLU A 1 124 ? 10.675 10.533 -4.725 1.00 86.38 124 GLU A C 1
ATOM 1004 O O . GLU A 1 124 ? 11.164 11.623 -4.410 1.00 86.38 124 GLU A O 1
ATOM 1009 N N . TYR A 1 125 ? 9.502 10.120 -4.241 1.00 87.19 125 TYR A N 1
ATOM 1010 C CA . TYR A 1 125 ? 8.691 10.902 -3.307 1.00 87.19 125 TYR A CA 1
ATOM 1011 C C . TYR A 1 125 ? 9.261 10.859 -1.888 1.00 87.19 125 TYR A C 1
ATOM 1013 O O . TYR A 1 125 ? 9.302 11.888 -1.215 1.00 87.19 125 TYR A O 1
ATOM 1021 N N . GLU A 1 126 ? 9.764 9.705 -1.440 1.00 83.19 126 GLU A N 1
ATOM 1022 C CA . GLU A 1 126 ? 10.393 9.546 -0.121 1.00 83.19 126 GLU A CA 1
ATOM 1023 C C . GLU A 1 126 ? 11.626 10.449 0.054 1.00 83.19 126 GLU A C 1
ATOM 1025 O O . GLU A 1 126 ? 11.955 10.832 1.177 1.00 83.19 126 GLU A O 1
ATOM 1030 N N . ALA A 1 127 ? 12.293 10.851 -1.033 1.00 85.12 127 ALA A N 1
ATOM 1031 C CA . ALA A 1 127 ? 13.386 11.824 -0.991 1.00 85.12 127 ALA A CA 1
ATOM 1032 C C . ALA A 1 127 ? 12.921 13.257 -0.643 1.00 85.12 127 ALA A C 1
ATOM 1034 O O . ALA A 1 127 ? 13.742 14.109 -0.282 1.00 85.12 127 ALA A O 1
ATOM 1035 N N . ASN A 1 128 ? 11.619 13.545 -0.730 1.00 87.81 128 ASN A N 1
ATOM 1036 C CA . ASN A 1 128 ? 11.035 14.844 -0.422 1.00 87.81 128 ASN A CA 1
ATOM 1037 C C . ASN A 1 128 ? 10.627 14.945 1.062 1.00 87.81 128 ASN A C 1
ATOM 1039 O O . ASN A 1 128 ? 9.739 14.249 1.548 1.00 87.81 128 ASN A O 1
ATOM 1043 N N . VAL A 1 129 ? 11.228 15.895 1.784 1.00 86.88 129 VAL A N 1
ATOM 1044 C CA . VAL A 1 129 ? 10.984 16.119 3.223 1.00 86.88 129 VAL A CA 1
ATOM 1045 C C . VAL A 1 129 ? 9.532 16.503 3.543 1.00 86.88 129 VAL A C 1
ATOM 1047 O O . VAL A 1 129 ? 9.041 16.198 4.629 1.00 86.88 129 VAL A O 1
ATOM 1050 N N . GLU A 1 130 ? 8.836 17.203 2.646 1.00 86.44 130 GLU A N 1
ATOM 1051 C CA . GLU A 1 130 ? 7.419 17.534 2.833 1.00 86.44 130 GLU A CA 1
ATOM 1052 C C . GLU A 1 130 ? 6.539 16.292 2.696 1.00 86.44 130 GLU A C 1
ATOM 1054 O O . GLU A 1 130 ? 5.628 16.106 3.502 1.00 86.44 130 GLU A O 1
ATOM 1059 N N . PHE A 1 131 ? 6.871 15.416 1.747 1.00 85.06 131 PHE A N 1
ATOM 1060 C CA . PHE A 1 131 ? 6.188 14.142 1.551 1.00 85.06 131 PHE A CA 1
ATOM 1061 C C . PHE A 1 131 ? 6.367 13.213 2.756 1.00 85.06 131 PHE A C 1
ATOM 1063 O O . PHE A 1 131 ? 5.389 12.663 3.252 1.00 85.06 131 PHE A O 1
ATOM 1070 N N . GLN A 1 132 ? 7.582 13.127 3.312 1.00 83.19 132 GLN A N 1
ATOM 1071 C CA . GLN A 1 132 ? 7.855 12.328 4.517 1.00 83.19 132 GLN A CA 1
ATOM 1072 C C . GLN A 1 132 ? 6.951 12.705 5.699 1.00 83.19 132 GLN A C 1
ATOM 1074 O O . GLN A 1 132 ? 6.485 11.834 6.424 1.00 83.19 132 GLN A O 1
ATOM 1079 N N . LYS A 1 133 ? 6.637 13.994 5.879 1.00 85.12 133 LYS A N 1
ATOM 1080 C CA . LYS A 1 133 ? 5.710 14.434 6.940 1.00 85.12 133 LYS A CA 1
ATOM 1081 C C . LYS A 1 133 ? 4.275 13.959 6.716 1.00 85.12 133 LYS A C 1
ATOM 1083 O O . LYS A 1 133 ? 3.507 13.900 7.667 1.00 85.12 133 LYS A O 1
ATOM 1088 N N . GLN A 1 134 ? 3.897 13.676 5.471 1.00 83.25 134 GLN A N 1
ATOM 1089 C CA . GLN A 1 134 ? 2.578 13.144 5.127 1.00 83.25 134 GLN A CA 1
ATOM 1090 C C . GLN A 1 134 ? 2.495 11.621 5.277 1.00 83.25 134 GLN A C 1
ATOM 1092 O O . GLN A 1 134 ? 1.386 11.098 5.268 1.00 83.25 134 GLN A O 1
ATOM 1097 N N . MET A 1 135 ? 3.633 10.926 5.405 1.00 79.94 135 MET A N 1
ATOM 1098 C CA . MET A 1 135 ? 3.687 9.480 5.650 1.00 79.94 135 MET A CA 1
ATOM 1099 C C . MET A 1 135 ? 3.426 9.113 7.117 1.00 79.94 135 MET A C 1
ATOM 1101 O O . MET A 1 135 ? 3.220 7.944 7.431 1.00 79.94 135 MET A O 1
ATOM 1105 N N . GLU A 1 136 ? 3.425 10.090 8.030 1.00 82.62 136 GLU A N 1
ATOM 1106 C CA . GLU A 1 136 ? 2.989 9.858 9.405 1.00 82.62 136 GLU A CA 1
ATOM 1107 C C . GLU A 1 136 ? 1.486 9.546 9.426 1.00 82.62 136 GLU A C 1
ATOM 1109 O O . GLU A 1 136 ? 0.647 10.407 9.137 1.00 82.62 136 GLU A O 1
ATOM 1114 N N . LEU A 1 137 ? 1.140 8.310 9.798 1.00 81.12 137 LEU A N 1
ATOM 1115 C CA . LEU A 1 137 ? -0.251 7.881 9.894 1.00 81.12 137 LEU A CA 1
ATOM 1116 C C . LEU A 1 137 ? -0.991 8.703 10.952 1.00 81.12 137 LEU A C 1
ATOM 1118 O O . LEU A 1 137 ? -0.624 8.750 12.131 1.00 81.12 137 LEU A O 1
ATOM 1122 N N . LYS A 1 138 ? -2.088 9.330 10.532 1.00 89.25 138 LYS A N 1
ATOM 1123 C CA . LYS A 1 138 ? -2.977 10.048 11.444 1.00 89.25 138 LYS A CA 1
ATOM 1124 C C . LYS A 1 138 ? -3.756 9.065 12.327 1.00 89.25 138 LYS A C 1
ATOM 1126 O O . LYS A 1 138 ? -4.023 7.943 11.888 1.00 89.25 138 LYS A O 1
ATOM 1131 N N . PRO A 1 139 ? -4.185 9.466 13.539 1.00 92.50 139 PRO A N 1
ATOM 1132 C CA . PRO A 1 139 ? -4.903 8.578 14.455 1.00 92.50 139 PRO A CA 1
ATOM 1133 C C . PRO A 1 139 ? -6.138 7.905 13.842 1.00 92.50 139 PRO A C 1
ATOM 1135 O O . PRO A 1 139 ? -6.398 6.738 14.120 1.00 92.50 139 PRO A O 1
ATOM 1138 N N . GLU A 1 140 ? -6.883 8.608 12.986 1.00 93.75 140 GLU A N 1
ATOM 1139 C CA . GLU A 1 140 ? -8.050 8.063 12.290 1.00 93.75 140 GLU A CA 1
ATOM 1140 C C . GLU A 1 140 ? -7.695 6.959 11.282 1.00 93.75 140 GLU A C 1
ATOM 1142 O O . GLU A 1 140 ? -8.452 6.003 11.118 1.00 93.75 140 GLU A O 1
ATOM 1147 N N . ILE A 1 141 ? -6.523 7.053 10.652 1.00 92.12 141 ILE A N 1
ATOM 1148 C CA . ILE A 1 141 ? -6.020 6.059 9.701 1.00 92.12 141 ILE A CA 1
ATOM 1149 C C . ILE A 1 141 ? -5.530 4.825 10.467 1.00 92.12 141 ILE A C 1
ATOM 1151 O O . ILE A 1 141 ? -5.903 3.700 10.135 1.00 92.12 141 ILE A O 1
ATOM 1155 N N . VAL A 1 142 ? -4.771 5.040 11.550 1.00 93.81 142 VAL A N 1
ATOM 1156 C CA . VAL A 1 142 ? -4.322 3.975 12.464 1.00 93.81 142 VAL A CA 1
ATOM 1157 C C . VAL A 1 142 ? -5.514 3.198 13.022 1.00 93.81 142 VAL A C 1
ATOM 1159 O O . VAL A 1 142 ? -5.496 1.967 13.025 1.00 93.81 142 VAL A O 1
ATOM 1162 N N . ALA A 1 143 ? -6.567 3.894 13.460 1.00 96.31 143 ALA A N 1
ATOM 1163 C CA . ALA A 1 143 ? -7.789 3.259 13.943 1.00 96.31 143 ALA A CA 1
ATOM 1164 C C . ALA A 1 143 ? -8.454 2.408 12.849 1.00 96.31 143 ALA A C 1
ATOM 1166 O O . ALA A 1 143 ? -8.781 1.251 13.109 1.00 96.31 143 ALA A O 1
ATOM 1167 N N . CYS A 1 144 ? -8.572 2.937 11.623 1.00 96.81 144 CYS A N 1
ATOM 1168 C CA . CYS A 1 144 ? -9.151 2.207 10.492 1.00 96.81 144 CYS A CA 1
ATOM 1169 C C . CYS A 1 144 ? -8.401 0.899 10.209 1.00 96.81 144 CYS A C 1
ATOM 1171 O O . CYS A 1 144 ? -9.007 -0.174 10.185 1.00 96.81 144 CYS A O 1
ATOM 1173 N N . TYR A 1 145 ? -7.073 0.961 10.064 1.00 95.31 145 TYR A N 1
ATOM 1174 C CA . TYR A 1 145 ? -6.279 -0.243 9.820 1.00 95.31 145 TYR A CA 1
ATOM 1175 C C . TYR A 1 145 ? -6.288 -1.196 11.019 1.00 95.31 145 TYR A C 1
ATOM 1177 O O . TYR A 1 145 ? -6.351 -2.403 10.822 1.00 95.31 145 TYR A O 1
ATOM 1185 N N . THR A 1 146 ? -6.304 -0.695 12.256 1.00 96.06 146 THR A N 1
ATOM 1186 C CA . THR A 1 146 ? -6.394 -1.547 13.454 1.00 96.06 146 THR A CA 1
ATOM 1187 C C . THR A 1 146 ? -7.690 -2.359 13.470 1.00 96.06 146 THR A C 1
ATOM 1189 O O . THR A 1 146 ? -7.665 -3.560 13.742 1.00 96.06 146 THR A O 1
ATOM 1192 N N . GLU A 1 147 ? -8.831 -1.722 13.195 1.00 97.06 147 GLU A N 1
ATOM 1193 C CA . GLU A 1 147 ? -10.130 -2.403 13.128 1.00 97.06 147 GLU A CA 1
ATOM 1194 C C . GLU A 1 147 ? -10.163 -3.435 12.000 1.00 97.06 147 GLU A C 1
ATOM 1196 O O . GLU A 1 147 ? -10.636 -4.556 12.201 1.00 97.06 147 GLU A O 1
ATOM 1201 N N . LEU A 1 148 ? -9.599 -3.088 10.842 1.00 95.69 148 LEU A N 1
ATOM 1202 C CA . LEU A 1 148 ? -9.485 -3.980 9.695 1.00 95.69 148 LEU A CA 1
ATOM 1203 C C . LEU A 1 148 ? -8.623 -5.209 10.012 1.00 95.69 148 LEU A C 1
ATOM 1205 O O . LEU A 1 148 ? -9.069 -6.336 9.797 1.00 95.69 148 LEU A O 1
ATOM 1209 N N . LEU A 1 149 ? -7.423 -5.027 10.569 1.00 95.38 149 LEU A N 1
ATOM 1210 C CA . LEU A 1 149 ? -6.528 -6.139 10.906 1.00 95.38 149 LEU A CA 1
ATOM 1211 C C . LEU A 1 149 ? -7.166 -7.096 11.922 1.00 95.38 149 LEU A C 1
ATOM 1213 O O . LEU A 1 149 ? -7.052 -8.311 11.771 1.00 95.38 149 LEU A O 1
ATOM 1217 N N . LYS A 1 150 ? -7.916 -6.574 12.903 1.00 96.81 150 LYS A N 1
ATOM 1218 C CA . LYS A 1 150 ? -8.703 -7.403 13.835 1.00 96.81 150 LYS A CA 1
ATOM 1219 C C . LYS A 1 150 ? -9.826 -8.153 13.128 1.00 96.81 150 LYS A C 1
ATOM 1221 O O . LYS A 1 150 ? -10.003 -9.344 13.359 1.00 96.81 150 LYS A O 1
ATOM 1226 N N . LYS A 1 151 ? -10.579 -7.473 12.256 1.00 97.12 151 LYS A N 1
ATOM 1227 C CA . LYS A 1 151 ? -11.715 -8.055 11.523 1.00 97.12 151 LYS A CA 1
ATOM 1228 C C . LYS A 1 151 ? -11.310 -9.281 10.697 1.00 97.12 151 LYS A C 1
ATOM 1230 O O . LYS A 1 151 ? -12.095 -10.221 10.605 1.00 97.12 151 LYS A O 1
ATOM 1235 N N . TYR A 1 152 ? -10.118 -9.269 10.102 1.00 95.69 152 TYR A N 1
ATOM 1236 C CA . TYR A 1 152 ? -9.629 -10.345 9.231 1.00 95.69 152 TYR A CA 1
ATOM 1237 C C . TYR A 1 152 ? -8.649 -11.317 9.909 1.00 95.69 152 TYR A C 1
ATOM 1239 O O . TYR A 1 152 ? -8.070 -12.169 9.219 1.00 95.69 152 TYR A O 1
ATOM 1247 N N . GLU A 1 153 ? -8.483 -11.199 11.233 1.00 96.31 153 GLU A N 1
ATOM 1248 C CA . GLU A 1 153 ? -7.572 -12.015 12.046 1.00 96.31 153 GLU A CA 1
ATOM 1249 C C . GLU A 1 153 ? -6.139 -11.980 11.482 1.00 96.31 153 GLU A C 1
ATOM 1251 O O . GLU A 1 153 ? -5.575 -13.009 11.106 1.00 96.31 153 GLU A O 1
ATOM 1256 N N . ILE A 1 154 ? -5.603 -10.763 11.332 1.00 95.19 154 ILE A N 1
ATOM 1257 C CA . ILE A 1 154 ? -4.266 -10.469 10.790 1.00 95.19 154 ILE A CA 1
ATOM 1258 C C . ILE A 1 154 ? -3.489 -9.571 11.765 1.00 95.19 154 ILE A C 1
ATOM 1260 O O . ILE A 1 154 ? -2.954 -8.514 11.418 1.00 95.19 154 ILE A O 1
ATOM 1264 N N . GLU A 1 155 ? -3.509 -9.937 13.043 1.00 93.38 155 GLU A N 1
ATOM 1265 C CA . GLU A 1 155 ? -2.913 -9.122 14.103 1.00 93.38 155 GLU A CA 1
ATOM 1266 C C . GLU A 1 155 ? -1.383 -9.076 14.014 1.00 93.38 155 GLU A C 1
ATOM 1268 O O . GLU A 1 155 ? -0.772 -8.142 14.532 1.00 93.38 155 GLU A O 1
ATOM 1273 N N . GLU A 1 156 ? -0.765 -10.024 13.300 1.00 91.94 156 GLU A N 1
ATOM 1274 C CA . GLU A 1 156 ? 0.672 -10.031 13.033 1.00 91.94 156 GLU A CA 1
ATOM 1275 C C . GLU A 1 156 ? 1.150 -8.734 12.369 1.00 91.94 156 GLU A C 1
ATOM 1277 O O . GLU A 1 156 ? 2.263 -8.297 12.638 1.00 91.94 156 GLU A O 1
ATOM 1282 N N . LEU A 1 157 ? 0.293 -8.046 11.604 1.00 93.06 157 LEU A N 1
ATOM 1283 C CA . LEU A 1 157 ? 0.635 -6.790 10.931 1.00 93.06 157 LEU A CA 1
ATOM 1284 C C . LEU A 1 157 ? 0.465 -5.538 11.803 1.00 93.06 157 LEU A C 1
ATOM 1286 O O . LEU A 1 157 ? 0.791 -4.442 11.349 1.00 93.06 157 LEU A O 1
ATOM 1290 N N . MET A 1 158 ? -0.027 -5.649 13.043 1.00 92.44 158 MET A N 1
ATOM 1291 C CA . MET A 1 158 ? -0.271 -4.467 13.889 1.00 92.44 158 MET A CA 1
ATOM 1292 C C . MET A 1 158 ? 0.996 -3.664 14.187 1.00 92.44 158 MET A C 1
ATOM 1294 O O . MET A 1 158 ? 0.917 -2.451 14.363 1.00 92.44 158 MET A O 1
ATOM 1298 N N . HIS A 1 159 ? 2.164 -4.308 14.178 1.00 90.06 159 HIS A N 1
ATOM 1299 C CA . HIS A 1 159 ? 3.440 -3.640 14.426 1.00 90.06 159 HIS A CA 1
ATOM 13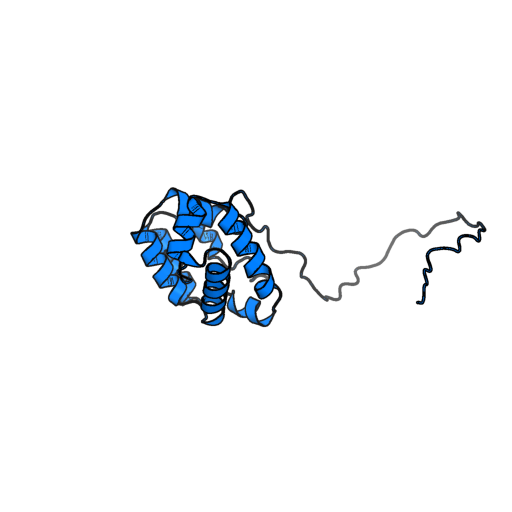00 C C . HIS A 1 159 ? 3.781 -2.563 13.377 1.00 90.06 159 HIS A C 1
ATOM 1302 O O . HIS A 1 159 ? 4.560 -1.666 13.676 1.00 90.06 159 HIS A O 1
ATOM 1308 N N . TYR A 1 160 ? 3.169 -2.594 12.184 1.00 88.12 160 TYR A N 1
ATOM 1309 C CA . TYR A 1 160 ? 3.292 -1.527 11.181 1.00 88.12 160 TYR A CA 1
ATOM 1310 C C . TYR A 1 160 ? 2.522 -0.249 11.546 1.00 88.12 160 TYR A C 1
ATOM 1312 O O . TYR A 1 160 ? 2.791 0.815 10.991 1.00 88.12 160 TYR A O 1
ATOM 1320 N N . LEU A 1 161 ? 1.543 -0.343 12.451 1.00 88.94 161 LEU A N 1
ATOM 1321 C CA . LEU A 1 161 ? 0.706 0.782 12.879 1.00 88.94 161 LEU A CA 1
ATOM 1322 C C . LEU A 1 161 ? 1.258 1.474 14.128 1.00 88.94 161 LEU A C 1
ATOM 1324 O O . LEU A 1 161 ? 0.967 2.647 14.381 1.00 88.94 161 LEU A O 1
ATOM 1328 N N . ASP A 1 162 ? 2.069 0.756 14.899 1.00 76.31 162 ASP A N 1
ATOM 1329 C CA . ASP A 1 162 ? 2.778 1.300 16.040 1.00 76.31 162 ASP A CA 1
ATOM 1330 C C . ASP A 1 162 ? 3.927 2.169 15.521 1.00 76.31 162 ASP A C 1
ATOM 1332 O O . ASP A 1 162 ? 5.018 1.693 15.228 1.00 76.31 162 ASP A O 1
ATOM 1336 N N . GLY A 1 163 ? 3.699 3.482 15.419 1.00 60.50 163 GLY A N 1
ATOM 1337 C CA . GLY A 1 163 ? 4.711 4.486 15.050 1.00 60.50 163 GLY A CA 1
ATOM 1338 C C . GLY A 1 163 ? 5.889 4.622 16.038 1.00 60.50 163 GLY A C 1
ATOM 1339 O O . GLY A 1 163 ? 6.475 5.699 16.166 1.00 60.50 163 GLY A O 1
ATOM 1340 N N . SER A 1 164 ? 6.233 3.562 16.772 1.00 41.56 164 SER A N 1
ATOM 1341 C CA . SER A 1 164 ? 7.330 3.476 17.737 1.00 41.56 164 SER A CA 1
ATOM 1342 C C . SER A 1 164 ? 8.719 3.488 17.086 1.00 41.56 164 SER A C 1
ATOM 1344 O O . SER A 1 164 ? 9.704 3.662 17.798 1.00 41.56 164 SER A O 1
ATOM 1346 N N . ALA A 1 165 ? 8.814 3.478 15.752 1.00 38.94 165 ALA A N 1
ATOM 1347 C CA . ALA A 1 165 ? 10.039 3.855 15.047 1.00 38.94 165 ALA A CA 1
ATOM 1348 C C . ALA A 1 165 ? 10.380 5.362 15.144 1.00 38.94 165 ALA A C 1
ATOM 1350 O O . ALA A 1 165 ? 11.512 5.769 14.870 1.00 38.94 165 ALA A O 1
ATOM 1351 N N . HIS A 1 166 ? 9.426 6.219 15.541 1.00 39.41 166 HIS A N 1
ATOM 1352 C CA . HIS A 1 166 ? 9.579 7.680 15.456 1.00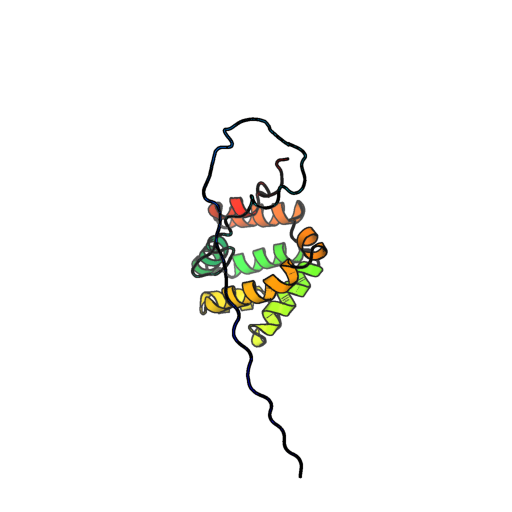 39.41 166 HIS A CA 1
ATOM 1353 C C . HIS A 1 166 ? 9.194 8.465 16.721 1.00 39.41 166 HIS A C 1
ATOM 1355 O O . HIS A 1 166 ? 9.119 9.694 16.676 1.00 39.41 166 HIS A O 1
ATOM 1361 N N . LYS A 1 167 ? 9.000 7.808 17.873 1.00 32.75 167 LYS A N 1
ATOM 1362 C CA . LYS A 1 167 ? 8.682 8.500 19.138 1.00 32.75 167 LYS A CA 1
ATOM 1363 C C . LYS A 1 167 ? 9.430 7.963 20.359 1.00 32.75 167 LYS A C 1
ATOM 1365 O O . LYS A 1 167 ? 8.793 7.602 21.333 1.00 32.75 167 LYS A O 1
ATOM 1370 N N . GLU A 1 168 ? 10.758 8.013 20.351 1.00 31.44 168 GLU A N 1
ATOM 1371 C CA . GLU A 1 168 ? 11.545 8.205 21.582 1.00 31.44 168 GLU A CA 1
ATOM 1372 C C . GLU A 1 168 ? 12.810 9.021 21.267 1.00 31.44 168 GLU A C 1
ATOM 1374 O O . GLU A 1 168 ? 13.814 8.480 20.800 1.00 31.44 168 GLU A O 1
ATOM 1379 N N . ASN A 1 169 ? 12.713 10.346 21.456 1.00 30.66 169 ASN A N 1
ATOM 1380 C CA . ASN A 1 169 ? 13.703 11.249 22.079 1.00 30.66 169 ASN A CA 1
ATOM 1381 C C . ASN A 1 169 ? 13.334 12.719 21.847 1.00 30.66 169 ASN A C 1
ATOM 1383 O O . ASN A 1 169 ? 13.478 13.202 20.701 1.00 30.66 169 ASN A O 1
#

Organism: Nephila pilipes (NCBI:txid299642)